Protein AF-A0A5S3WPG6-F1 (afdb_monomer_lite)

Structure (mmCIF, N/CA/C/O backbone):
data_AF-A0A5S3WPG6-F1
#
_entry.id   AF-A0A5S3WPG6-F1
#
loop_
_atom_site.group_PDB
_atom_site.id
_atom_site.type_symbol
_atom_site.label_atom_id
_atom_site.label_alt_id
_atom_site.label_comp_id
_atom_site.label_asym_id
_atom_site.label_entity_id
_atom_site.label_seq_id
_atom_site.pdbx_PDB_ins_code
_atom_site.Cartn_x
_atom_site.Cartn_y
_atom_site.Cartn_z
_atom_site.occupancy
_atom_site.B_iso_or_equiv
_atom_site.auth_seq_id
_atom_site.auth_comp_id
_atom_site.auth_asym_id
_atom_site.auth_atom_id
_atom_site.pdbx_PDB_model_num
ATOM 1 N N . PRO A 1 1 ? -32.947 9.385 16.495 1.00 83.50 1 PRO A N 1
ATOM 2 C CA . PRO A 1 1 ? -31.742 8.894 15.783 1.00 83.50 1 PRO A CA 1
ATOM 3 C C . PRO A 1 1 ? -30.692 10.004 15.809 1.00 83.50 1 PRO A C 1
ATOM 5 O O . PRO A 1 1 ? -31.079 11.169 15.828 1.00 83.50 1 PRO A O 1
ATOM 8 N N . TRP A 1 2 ? -29.413 9.654 15.869 1.00 92.25 2 TRP A N 1
ATOM 9 C CA . TRP A 1 2 ? -28.299 10.601 15.868 1.00 92.25 2 TRP A CA 1
ATOM 10 C C . TRP A 1 2 ? -27.264 10.134 14.849 1.00 92.25 2 TRP A C 1
ATOM 12 O O . TRP A 1 2 ? -27.140 8.935 14.602 1.00 92.25 2 TRP A O 1
ATOM 22 N N . THR A 1 3 ? -26.552 11.088 14.263 1.00 92.50 3 THR A N 1
ATOM 23 C CA . THR A 1 3 ? -25.504 10.845 13.273 1.00 92.50 3 THR A CA 1
ATOM 24 C C . THR A 1 3 ? -24.413 11.885 13.497 1.00 92.50 3 THR A C 1
ATOM 26 O O . THR A 1 3 ? -24.735 13.057 13.678 1.00 92.50 3 THR A O 1
ATOM 29 N N . LEU A 1 4 ? -23.153 11.453 13.479 1.00 89.88 4 LEU A N 1
ATOM 30 C CA . LEU A 1 4 ? -21.996 12.319 13.242 1.00 89.88 4 LEU A CA 1
ATOM 31 C C . LEU A 1 4 ? -21.676 12.227 11.747 1.00 89.88 4 LEU A C 1
ATOM 33 O O . LEU A 1 4 ? -21.602 11.117 11.211 1.00 89.88 4 LEU A O 1
ATOM 37 N N . SER A 1 5 ? -21.575 13.353 11.046 1.00 83.94 5 SER A N 1
ATOM 38 C CA . SER A 1 5 ? -21.381 13.377 9.589 1.00 83.94 5 SER A CA 1
ATOM 39 C C . SER A 1 5 ? -20.386 14.456 9.184 1.00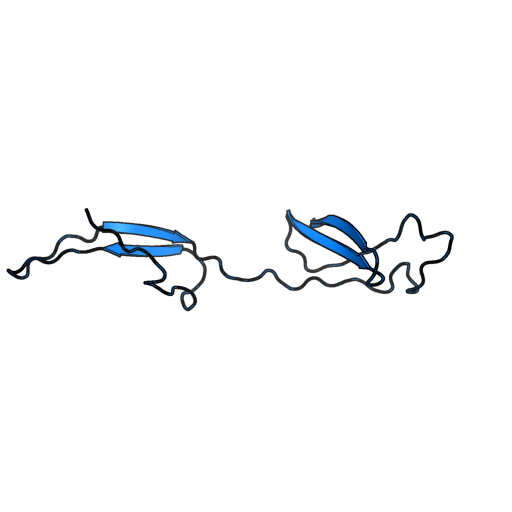 83.94 5 SER A C 1
ATOM 41 O O . SER A 1 5 ? -20.570 15.621 9.521 1.00 83.94 5 SER A O 1
ATOM 43 N N . GLY A 1 6 ? -19.377 14.070 8.400 1.00 77.38 6 GLY A N 1
ATOM 44 C CA . GLY A 1 6 ? -18.241 14.917 8.026 1.00 77.38 6 GLY A CA 1
ATOM 45 C C . GLY A 1 6 ? -16.943 14.460 8.699 1.00 77.38 6 GLY A C 1
ATOM 46 O O . GLY A 1 6 ? -16.894 13.398 9.316 1.00 77.38 6 GLY A O 1
ATOM 47 N N . SER A 1 7 ? -15.884 15.262 8.582 1.00 74.88 7 SER A N 1
ATOM 48 C CA . SER A 1 7 ? -14.574 15.021 9.214 1.00 74.88 7 SER A CA 1
ATOM 49 C C . SER A 1 7 ? -14.545 15.499 10.672 1.00 74.88 7 SER A C 1
ATOM 51 O O . SER A 1 7 ? -13.660 16.248 11.072 1.00 74.88 7 SER A O 1
ATOM 53 N N . GLU A 1 8 ? -15.552 15.127 11.462 1.00 84.94 8 GLU A N 1
ATOM 54 C CA . GLU A 1 8 ? -15.705 15.604 12.847 1.00 84.94 8 GLU A CA 1
ATOM 55 C C . GLU A 1 8 ? -14.694 14.964 13.812 1.00 84.94 8 GLU A C 1
ATOM 57 O O . GLU A 1 8 ? -14.458 15.488 14.898 1.00 84.94 8 GLU A O 1
ATOM 62 N N . LEU A 1 9 ? -14.069 13.855 13.405 1.00 92.00 9 LEU A N 1
ATOM 63 C CA . LEU A 1 9 ? -13.049 13.140 14.163 1.00 92.00 9 LEU A CA 1
ATOM 64 C C . LEU A 1 9 ? -11.836 12.875 13.266 1.00 92.00 9 LEU A C 1
ATOM 66 O O . LEU A 1 9 ? -11.955 12.206 12.241 1.00 92.00 9 LEU A O 1
ATOM 70 N N . ASP A 1 10 ? -10.668 13.369 13.674 1.00 93.44 10 ASP A N 1
ATOM 71 C CA . ASP A 1 10 ? -9.387 12.987 13.082 1.00 93.44 10 ASP A CA 1
ATOM 72 C C . ASP A 1 10 ? -8.768 11.851 13.905 1.00 93.44 10 ASP A C 1
ATOM 74 O O . ASP A 1 10 ? -8.469 12.011 15.090 1.00 93.44 10 ASP A O 1
ATOM 78 N N . VAL A 1 11 ? -8.593 10.691 13.274 1.00 95.00 11 VAL A N 1
ATOM 79 C CA . VAL A 1 11 ? -7.988 9.494 13.883 1.00 95.00 11 VAL A CA 1
ATOM 80 C C . VAL A 1 11 ? -6.563 9.243 13.391 1.00 95.00 11 VAL A C 1
ATOM 82 O O . VAL A 1 11 ? -5.972 8.226 13.741 1.00 95.00 11 VAL A O 1
ATOM 85 N N . SER A 1 12 ? -5.991 10.149 12.594 1.00 95.31 12 SER A N 1
ATOM 86 C CA . SER A 1 12 ? -4.681 9.970 11.955 1.00 95.31 12 SER A CA 1
ATOM 87 C C . SER A 1 12 ? -3.520 9.837 12.946 1.00 95.31 12 SER A C 1
ATOM 89 O O . SER A 1 12 ? -2.530 9.182 12.632 1.00 95.31 12 SER A O 1
ATOM 91 N N . GLY A 1 13 ? -3.655 10.410 14.147 1.00 95.94 13 GLY A N 1
ATOM 92 C CA . GLY A 1 13 ? -2.680 10.289 15.236 1.00 95.94 13 GLY A CA 1
ATOM 93 C C . GLY A 1 13 ? -2.842 9.050 16.124 1.00 95.94 13 GLY A C 1
ATOM 94 O O . GLY A 1 13 ? -2.076 8.892 17.074 1.00 95.94 13 GLY A O 1
ATOM 95 N N . LEU A 1 14 ? -3.840 8.196 15.874 1.00 97.50 14 LEU A N 1
ATOM 96 C CA . LEU A 1 14 ? -3.998 6.939 16.606 1.00 97.50 14 LEU A CA 1
ATOM 97 C C . LEU A 1 14 ? -3.085 5.858 16.019 1.00 97.50 14 LEU A C 1
ATOM 99 O O . LEU A 1 14 ? -2.717 5.891 14.848 1.00 97.50 14 LEU A O 1
ATOM 103 N N . ASN A 1 15 ? -2.732 4.874 16.844 1.00 97.75 15 ASN A N 1
ATOM 104 C CA . ASN A 1 15 ? -1.948 3.738 16.373 1.00 97.75 15 ASN A CA 1
ATOM 105 C C . ASN A 1 15 ? -2.776 2.874 15.417 1.00 97.75 15 ASN A C 1
ATOM 107 O O . ASN A 1 15 ? -3.954 2.616 15.670 1.00 97.75 15 ASN A O 1
ATOM 111 N N . ASN A 1 16 ? -2.122 2.371 14.371 1.00 97.62 16 ASN A N 1
ATOM 112 C CA . ASN A 1 16 ? -2.692 1.345 13.507 1.00 97.62 16 ASN A CA 1
ATOM 113 C C . ASN A 1 16 ? -3.078 0.088 14.300 1.00 97.62 16 ASN A C 1
ATOM 115 O O . ASN A 1 16 ? -2.475 -0.238 15.328 1.00 97.62 16 ASN A O 1
ATOM 119 N N . GLY A 1 17 ? -4.083 -0.623 13.798 1.00 97.94 17 GLY A N 1
ATOM 120 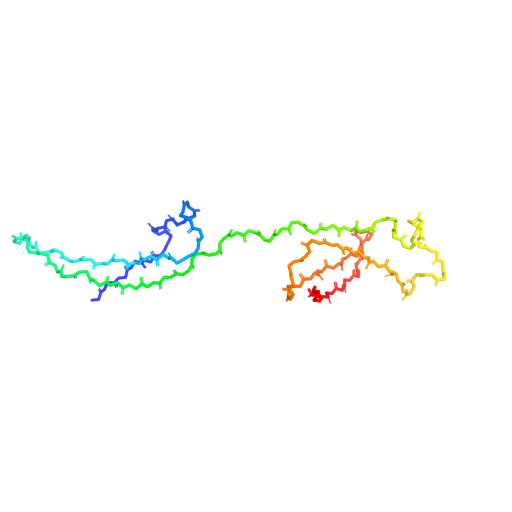C CA . GLY A 1 17 ? -4.676 -1.799 14.422 1.00 97.94 17 GLY A CA 1
ATOM 121 C C . GLY A 1 17 ? -6.116 -1.570 14.877 1.00 97.94 17 GLY A C 1
ATOM 122 O O . GLY A 1 17 ? -6.830 -0.700 14.374 1.00 97.94 17 GLY A O 1
ATOM 123 N N . THR A 1 18 ? -6.574 -2.404 15.810 1.00 98.38 18 THR A N 1
ATOM 124 C CA . THR A 1 18 ? -7.953 -2.365 16.310 1.00 98.38 18 THR A CA 1
ATOM 125 C C . THR A 1 18 ? -8.177 -1.158 17.218 1.00 98.38 18 THR A C 1
ATOM 127 O O . THR A 1 18 ? -7.570 -1.050 18.283 1.00 98.38 18 THR A O 1
ATOM 130 N N . LEU A 1 19 ? -9.120 -0.299 16.840 1.00 98.31 19 LEU A N 1
ATOM 131 C CA . LEU A 1 19 ? -9.630 0.797 17.657 1.00 98.31 19 LEU A CA 1
ATOM 132 C C . LEU A 1 19 ? -11.021 0.456 18.200 1.00 98.31 19 LEU A C 1
ATOM 134 O O . LEU A 1 19 ? -11.778 -0.307 17.597 1.00 98.31 19 LEU A O 1
ATOM 138 N N . THR A 1 20 ? -11.374 1.052 19.340 1.00 98.19 20 THR A N 1
ATOM 139 C CA . THR A 1 20 ? -12.701 0.910 19.955 1.00 98.19 20 THR A CA 1
ATOM 140 C C . THR A 1 20 ? -13.476 2.217 19.838 1.00 98.19 20 THR A C 1
ATOM 142 O O . THR A 1 20 ? -13.024 3.255 20.313 1.00 98.19 20 THR A O 1
ATOM 145 N N . VAL A 1 21 ? -14.666 2.150 19.248 1.00 97.44 21 VAL A N 1
ATOM 146 C CA . VAL A 1 21 ? -15.668 3.219 19.253 1.00 97.44 21 VAL A CA 1
ATOM 147 C C . VAL A 1 21 ? -16.569 3.018 20.467 1.00 97.44 21 VAL A C 1
ATOM 149 O O . VAL A 1 21 ? -17.008 1.897 20.724 1.00 97.44 21 VAL A O 1
ATOM 152 N N . SER A 1 22 ? -16.848 4.088 21.211 1.00 97.12 22 SER A N 1
ATOM 153 C CA . SER A 1 22 ? -17.703 4.067 22.401 1.00 97.12 22 SER A CA 1
ATOM 154 C C . SER A 1 22 ? -18.664 5.252 22.389 1.00 97.12 22 SER A C 1
ATOM 156 O O . SER A 1 22 ? -18.251 6.373 22.094 1.00 97.12 22 SER A O 1
ATOM 158 N N . ALA A 1 23 ? -19.932 5.011 22.717 1.00 97.38 23 ALA A N 1
ATOM 159 C CA . ALA A 1 23 ? -20.955 6.044 22.830 1.00 97.38 23 ALA A CA 1
ATOM 160 C C . ALA A 1 23 ? -21.746 5.893 24.136 1.00 97.38 23 ALA A C 1
ATOM 162 O O . ALA A 1 23 ? -22.194 4.798 24.481 1.00 97.38 23 ALA A O 1
ATOM 163 N N . THR A 1 24 ? -21.952 7.007 24.836 1.00 97.62 24 THR A N 1
ATOM 164 C CA . THR A 1 24 ? -22.797 7.113 26.033 1.00 97.62 24 THR A CA 1
ATOM 165 C C . THR A 1 24 ? -23.790 8.260 25.869 1.00 97.62 24 THR A C 1
ATOM 167 O O . THR A 1 24 ? -23.562 9.202 25.111 1.00 97.62 24 THR A O 1
ATOM 170 N N . GLN A 1 25 ? -24.906 8.184 26.587 1.00 97.81 25 GLN A N 1
ATOM 171 C CA . GLN A 1 25 ? -25.880 9.265 26.707 1.00 97.81 25 GLN A CA 1
ATOM 172 C C . GLN A 1 25 ? -25.965 9.714 28.166 1.00 97.81 25 GLN A C 1
ATOM 174 O O . GLN A 1 25 ? -25.872 8.881 29.065 1.00 97.81 25 GLN A O 1
ATOM 179 N N . ALA A 1 26 ? -26.182 11.010 28.397 1.00 97.88 26 ALA A N 1
ATOM 180 C CA . ALA A 1 26 ? -26.547 11.560 29.699 1.00 97.88 26 ALA A CA 1
ATOM 181 C C . ALA A 1 26 ? -27.894 12.298 29.608 1.00 97.88 26 ALA A C 1
ATOM 183 O O . ALA A 1 26 ? -28.176 12.927 28.584 1.00 97.88 26 ALA A O 1
ATOM 184 N N . ASP A 1 27 ? -28.720 12.223 30.653 1.00 97.75 27 ASP A N 1
ATOM 185 C CA . ASP A 1 27 ? -29.956 13.008 30.774 1.00 97.75 27 ASP A CA 1
ATOM 186 C C . ASP A 1 27 ? -29.758 14.294 31.605 1.00 97.75 27 ASP A C 1
ATOM 188 O O . ASP A 1 27 ? -28.703 14.530 32.193 1.00 97.75 27 ASP A O 1
ATOM 192 N N . THR A 1 28 ? -30.778 15.157 31.662 1.00 97.50 28 THR A N 1
ATOM 193 C CA . THR A 1 28 ? -30.722 16.432 32.407 1.00 97.50 28 THR A CA 1
ATOM 194 C C . THR A 1 28 ? -30.624 16.248 33.926 1.00 97.50 28 THR A C 1
ATOM 196 O O . THR A 1 28 ? -30.179 17.159 34.620 1.00 97.50 28 THR A O 1
ATOM 199 N N . ALA A 1 29 ? -31.030 15.089 34.451 1.00 97.62 29 ALA A N 1
ATOM 200 C CA . ALA A 1 29 ? -30.916 14.757 35.869 1.00 97.62 29 ALA A CA 1
ATOM 201 C C . ALA A 1 29 ? -29.528 14.195 36.235 1.00 97.62 29 ALA A C 1
ATOM 203 O O . ALA A 1 29 ? -29.238 14.025 37.419 1.00 97.62 29 ALA A O 1
ATOM 204 N N . GLY A 1 30 ? -28.665 13.942 35.244 1.00 97.62 30 GLY A N 1
ATOM 205 C CA . GLY A 1 30 ? -27.296 13.461 35.421 1.00 97.62 30 GLY A CA 1
ATOM 206 C C . GLY A 1 30 ? -27.135 11.940 35.351 1.00 97.62 30 GLY A C 1
ATOM 207 O O . GLY A 1 30 ? -26.053 11.444 35.661 1.00 97.62 30 GLY A O 1
ATOM 208 N N . ASN A 1 31 ? -28.159 11.185 34.941 1.00 98.12 31 ASN A N 1
ATOM 209 C CA . ASN A 1 31 ? -28.022 9.738 34.749 1.00 98.12 31 ASN A CA 1
ATOM 210 C C . ASN A 1 31 ? -27.298 9.440 33.432 1.00 98.12 31 ASN A C 1
ATOM 212 O O . ASN A 1 31 ? -27.585 10.077 32.418 1.00 98.12 31 ASN A O 1
ATOM 216 N N . THR A 1 32 ? -26.407 8.444 33.423 1.00 98.19 32 THR A N 1
ATOM 217 C CA . THR A 1 32 ? -25.681 8.004 32.223 1.00 98.19 32 THR A CA 1
ATOM 218 C C . THR A 1 32 ? -26.116 6.617 31.758 1.00 98.19 32 THR A C 1
ATOM 220 O O . THR A 1 32 ? -26.402 5.728 32.562 1.00 98.19 32 THR A O 1
ATOM 223 N N . SER A 1 33 ? -26.158 6.411 30.441 1.00 98.31 33 SER A N 1
ATOM 224 C CA . SER A 1 33 ? -26.353 5.084 29.860 1.00 98.31 33 SER A CA 1
ATOM 225 C C . SER A 1 33 ? -25.102 4.223 30.033 1.00 98.31 33 SER A C 1
ATOM 227 O O . SER A 1 33 ? -23.979 4.724 30.129 1.00 98.31 33 SER A O 1
ATOM 229 N N . THR A 1 34 ? -25.271 2.903 29.956 1.00 98.25 34 THR A N 1
ATOM 230 C CA . THR A 1 34 ? -24.149 2.014 29.634 1.00 98.25 34 THR A CA 1
ATOM 231 C C . THR A 1 34 ? -23.572 2.391 28.266 1.00 98.25 34 THR A C 1
ATOM 233 O O . THR A 1 34 ? -24.303 2.850 27.383 1.00 98.25 34 THR A O 1
ATOM 236 N N . ALA A 1 35 ? -22.261 2.214 28.098 1.00 98.06 35 ALA A N 1
ATOM 237 C CA . ALA A 1 35 ? -21.604 2.450 26.822 1.00 98.06 35 ALA A CA 1
ATOM 238 C C . ALA A 1 35 ? -22.010 1.388 25.791 1.00 98.06 35 ALA A C 1
ATOM 240 O O . ALA A 1 35 ? -21.951 0.190 26.072 1.00 98.06 35 ALA A O 1
ATOM 241 N N . ALA A 1 36 ? -22.372 1.831 24.590 1.00 98.38 36 ALA A N 1
ATOM 242 C CA . ALA A 1 36 ? -22.401 0.977 23.410 1.00 98.38 36 ALA A CA 1
ATOM 243 C C . ALA A 1 36 ? -21.019 1.012 22.749 1.00 98.38 36 ALA A C 1
ATOM 245 O O . ALA A 1 36 ? -20.458 2.096 22.578 1.00 98.38 36 ALA A O 1
ATOM 246 N N . THR A 1 37 ? -20.475 -0.149 22.380 1.00 98.12 37 THR A N 1
ATOM 247 C CA . THR A 1 37 ? -19.142 -0.252 21.776 1.00 98.12 37 THR A CA 1
ATOM 248 C C . THR A 1 37 ? -19.159 -1.022 20.464 1.00 98.12 37 THR A C 1
ATOM 250 O O . THR A 1 37 ? -19.958 -1.934 20.281 1.00 98.12 37 THR A O 1
ATOM 253 N N . GLN A 1 38 ? -18.262 -0.644 19.554 1.00 98.38 38 GLN A N 1
ATOM 254 C CA . GLN A 1 38 ? -17.950 -1.349 18.308 1.00 98.38 38 GLN A CA 1
ATOM 255 C C . GLN A 1 38 ? -16.449 -1.222 18.032 1.00 98.38 38 GLN A C 1
ATOM 257 O O . GLN A 1 38 ? -15.807 -0.290 18.517 1.00 98.38 38 GLN A O 1
ATOM 262 N N . THR A 1 39 ? -15.882 -2.129 17.243 1.00 98.25 39 THR A N 1
ATOM 263 C CA . THR A 1 39 ? -14.481 -2.042 16.814 1.00 98.25 39 THR A CA 1
ATOM 264 C C . THR A 1 39 ? -14.363 -1.602 15.361 1.00 98.25 39 THR A C 1
ATOM 266 O O . THR A 1 39 ? -15.233 -1.880 14.536 1.00 98.25 39 THR A O 1
ATOM 269 N N . ILE A 1 40 ? -13.264 -0.917 15.056 1.00 97.69 40 ILE A N 1
ATOM 270 C CA . ILE A 1 40 ? -12.813 -0.595 13.697 1.00 97.69 40 ILE A CA 1
ATOM 271 C C . ILE A 1 40 ? -11.319 -0.917 13.586 1.00 97.69 40 ILE A C 1
ATOM 273 O O . ILE A 1 40 ? -10.643 -1.045 14.607 1.00 97.69 40 ILE A O 1
ATOM 277 N N . THR A 1 41 ? -10.793 -1.016 12.369 1.00 98.31 41 THR A N 1
ATOM 278 C CA . THR A 1 41 ? -9.350 -1.144 12.126 1.00 98.31 41 THR A CA 1
ATOM 279 C C . THR A 1 41 ? -8.849 0.128 11.465 1.00 98.31 41 THR A C 1
ATOM 281 O O . THR A 1 41 ? -9.386 0.534 10.435 1.00 98.31 41 THR A O 1
ATOM 284 N N . LEU A 1 42 ? -7.838 0.755 12.061 1.00 98.19 42 LEU A N 1
ATOM 285 C CA . LEU A 1 42 ? -7.059 1.794 11.402 1.00 98.19 42 LEU A CA 1
ATOM 286 C C . LEU A 1 42 ? -5.865 1.127 10.723 1.00 98.19 42 LEU A C 1
ATOM 288 O O . LEU A 1 42 ? -5.061 0.480 11.392 1.00 98.19 42 LEU A O 1
ATOM 292 N N . ASP A 1 43 ? -5.787 1.280 9.407 1.00 96.62 43 ASP A N 1
ATOM 293 C CA . ASP A 1 43 ? -4.607 0.952 8.617 1.00 96.62 43 ASP A CA 1
ATOM 294 C C . ASP A 1 43 ? -4.329 2.114 7.660 1.00 96.62 43 ASP A C 1
ATOM 296 O O . ASP A 1 43 ? -4.953 2.257 6.608 1.00 96.62 43 ASP A O 1
ATOM 300 N N . ASN A 1 44 ? -3.474 3.026 8.107 1.00 95.69 44 ASN A N 1
ATOM 301 C CA . ASN A 1 44 ? -3.012 4.194 7.369 1.00 95.69 44 ASN A CA 1
ATOM 302 C C . ASN A 1 44 ? -1.493 4.164 7.139 1.00 95.69 44 ASN A C 1
ATOM 304 O O . ASN A 1 44 ? -0.910 5.184 6.762 1.00 95.69 44 ASN A O 1
ATOM 308 N N . ALA A 1 45 ? -0.849 3.018 7.383 1.00 93.44 45 ALA A N 1
ATOM 309 C CA . ALA A 1 45 ? 0.560 2.835 7.089 1.00 93.44 45 ALA A CA 1
ATOM 310 C C . ALA A 1 45 ? 0.747 2.680 5.574 1.00 93.44 45 ALA A C 1
ATOM 312 O O . ALA A 1 45 ? 0.076 1.885 4.923 1.00 93.44 45 ALA A O 1
ATOM 313 N N . ALA A 1 46 ? 1.666 3.454 4.998 1.00 92.19 46 ALA A N 1
ATOM 314 C CA . ALA A 1 46 ? 2.068 3.230 3.617 1.00 92.19 46 ALA A CA 1
ATOM 315 C C . ALA A 1 46 ? 2.899 1.935 3.519 1.00 92.19 46 ALA A C 1
ATOM 317 O O . ALA A 1 46 ? 3.673 1.660 4.444 1.00 92.19 46 ALA A O 1
ATOM 318 N N . PRO A 1 47 ? 2.809 1.186 2.404 1.00 90.75 47 PRO A N 1
ATOM 319 C CA . PRO A 1 47 ? 3.720 0.079 2.144 1.00 90.75 47 PR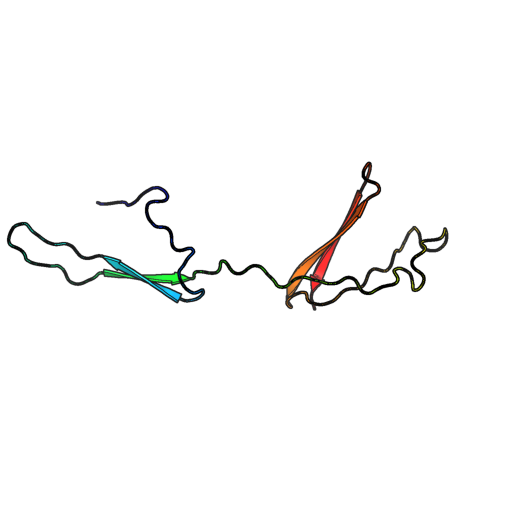O A CA 1
ATOM 320 C C . PRO A 1 47 ? 5.179 0.539 2.149 1.00 90.75 47 PRO A C 1
ATOM 322 O O . PRO A 1 47 ? 5.490 1.702 1.856 1.00 90.75 47 PRO A O 1
ATOM 325 N N . SER A 1 48 ? 6.087 -0.390 2.435 1.00 89.75 48 SER A N 1
ATOM 326 C CA . SER A 1 48 ? 7.525 -0.116 2.329 1.00 89.75 48 SER A CA 1
ATOM 327 C C . SER A 1 48 ? 7.932 0.239 0.894 1.00 89.75 48 SER A C 1
ATOM 329 O O . SER A 1 48 ? 7.341 -0.225 -0.082 1.00 89.75 48 SER A O 1
ATOM 331 N N . ALA A 1 49 ? 8.965 1.075 0.754 1.00 93.12 49 ALA A N 1
ATOM 332 C CA . ALA A 1 49 ? 9.486 1.436 -0.559 1.00 93.12 49 ALA A CA 1
ATOM 333 C C . ALA A 1 49 ? 10.084 0.210 -1.267 1.00 93.12 49 ALA A C 1
ATOM 335 O O . ALA A 1 49 ? 10.916 -0.502 -0.703 1.00 93.12 49 ALA A O 1
ATOM 336 N N . VAL A 1 50 ? 9.700 0.014 -2.529 1.00 96.25 50 VAL A N 1
ATOM 337 C CA . VAL A 1 50 ? 10.322 -0.979 -3.409 1.00 96.25 50 VAL A CA 1
ATOM 338 C C . VAL A 1 50 ? 11.625 -0.442 -3.998 1.00 96.25 50 VAL A C 1
ATOM 340 O O . VAL A 1 50 ? 11.837 0.767 -4.111 1.00 96.25 50 VAL A O 1
ATOM 343 N N . THR A 1 51 ? 12.497 -1.350 -4.415 1.00 95.75 51 THR A N 1
ATOM 344 C CA . THR A 1 51 ? 13.752 -1.044 -5.110 1.00 95.75 51 THR A CA 1
ATOM 345 C C . THR A 1 51 ? 13.768 -1.699 -6.481 1.00 95.75 51 THR A C 1
ATOM 347 O O . THR A 1 51 ? 13.169 -2.755 -6.672 1.00 95.75 51 THR A O 1
ATOM 350 N N . ILE A 1 52 ? 14.484 -1.090 -7.426 1.00 95.81 52 ILE A N 1
ATOM 351 C CA . ILE A 1 52 ? 14.822 -1.706 -8.710 1.00 95.81 52 ILE A CA 1
ATOM 352 C C . ILE A 1 52 ? 16.248 -2.239 -8.597 1.00 95.81 52 ILE A C 1
ATOM 354 O O . ILE A 1 52 ? 17.167 -1.509 -8.217 1.00 95.81 52 ILE A O 1
ATOM 358 N N . THR A 1 53 ? 16.438 -3.514 -8.911 1.00 93.19 53 THR A N 1
ATOM 359 C CA . THR A 1 53 ? 17.767 -4.108 -9.025 1.00 93.19 53 THR A CA 1
ATOM 360 C C . THR A 1 53 ? 18.411 -3.618 -10.316 1.00 93.19 53 THR A C 1
ATOM 362 O O . THR A 1 53 ? 17.793 -3.643 -11.375 1.00 93.19 53 THR A O 1
ATOM 365 N N . THR A 1 54 ? 19.650 -3.140 -10.219 1.00 88.25 54 THR A N 1
ATOM 366 C CA . THR A 1 54 ? 20.388 -2.557 -11.343 1.00 88.25 54 THR A CA 1
ATOM 367 C C . THR A 1 54 ? 21.696 -3.313 -11.591 1.00 88.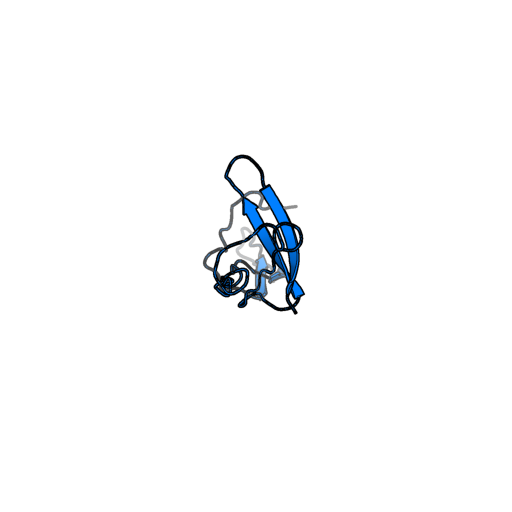25 54 THR A C 1
ATOM 369 O O . THR A 1 54 ? 22.248 -3.884 -10.644 1.00 88.25 54 THR A O 1
ATOM 372 N N . PRO A 1 55 ? 22.205 -3.304 -12.837 1.00 93.00 55 PRO A N 1
ATOM 373 C CA . PRO A 1 55 ? 21.647 -2.607 -14.007 1.00 93.00 55 PRO A CA 1
ATOM 374 C C . PRO A 1 55 ? 20.465 -3.353 -14.662 1.00 93.00 55 PRO A C 1
ATOM 376 O O . PRO A 1 55 ? 20.397 -4.577 -14.592 1.00 93.00 55 PRO A O 1
ATOM 379 N N . ILE A 1 56 ? 19.548 -2.611 -15.302 1.00 95.88 56 ILE A N 1
ATOM 380 C CA . ILE A 1 56 ? 18.535 -3.177 -16.223 1.00 95.88 56 ILE A CA 1
ATOM 381 C C . ILE A 1 56 ? 19.264 -3.801 -17.414 1.00 95.88 56 ILE A C 1
ATOM 383 O O . ILE A 1 56 ? 20.283 -3.255 -17.815 1.00 95.88 56 ILE A O 1
ATOM 387 N N . GLU A 1 57 ? 18.805 -4.936 -17.939 1.00 95.75 57 GLU A N 1
ATOM 388 C CA . GLU A 1 57 ? 19.551 -5.706 -18.957 1.00 95.75 57 GLU A CA 1
ATOM 389 C C . GLU A 1 57 ? 21.009 -6.013 -18.574 1.00 95.75 57 GLU A C 1
ATOM 391 O O . GLU A 1 57 ? 21.869 -6.210 -19.422 1.00 95.75 57 GLU A O 1
ATOM 396 N N . THR A 1 58 ? 21.330 -6.068 -17.275 1.00 93.25 58 THR A N 1
ATOM 397 C CA . THR A 1 58 ? 22.680 -6.304 -16.720 1.00 93.25 58 THR A CA 1
ATOM 398 C C . THR A 1 58 ? 23.742 -5.236 -16.994 1.00 93.25 58 THR A C 1
ATOM 400 O O . THR A 1 58 ? 24.724 -5.191 -16.251 1.00 93.25 58 THR A O 1
ATOM 403 N N . ASP A 1 59 ? 23.547 -4.338 -17.959 1.00 95.25 59 ASP A N 1
ATOM 404 C CA . ASP A 1 59 ? 24.485 -3.256 -18.293 1.00 95.25 59 ASP A CA 1
ATOM 405 C C . ASP A 1 59 ? 23.859 -1.845 -18.312 1.00 95.25 59 ASP A C 1
ATOM 407 O O . ASP A 1 59 ? 24.576 -0.843 -18.362 1.00 95.25 59 ASP A O 1
ATOM 411 N N . GLY A 1 60 ? 22.538 -1.745 -18.179 1.00 96.38 60 GLY A N 1
ATOM 412 C CA . GLY A 1 60 ? 21.778 -0.499 -18.181 1.00 96.38 60 GLY A CA 1
ATOM 413 C C . GLY A 1 60 ? 21.447 0.020 -19.578 1.00 96.38 60 GLY A C 1
ATOM 414 O O . GLY A 1 60 ? 21.017 1.170 -19.695 1.00 96.38 60 GLY A O 1
ATOM 415 N N . ILE A 1 61 ? 21.653 -0.779 -20.623 1.00 97.00 61 ILE A N 1
ATOM 416 C CA . ILE A 1 61 ? 21.445 -0.403 -22.017 1.00 97.00 61 ILE A CA 1
ATOM 417 C C . ILE A 1 61 ? 20.482 -1.405 -22.642 1.00 97.00 61 ILE A C 1
ATOM 419 O O . ILE A 1 61 ? 20.792 -2.575 -22.760 1.00 97.00 61 ILE A O 1
ATOM 423 N N . VAL A 1 62 ? 19.336 -0.917 -23.117 1.00 97.56 62 VAL A N 1
ATOM 424 C CA . VAL A 1 62 ? 18.439 -1.721 -23.954 1.00 97.56 62 VAL A CA 1
ATOM 425 C C . VAL A 1 62 ? 18.872 -1.560 -25.407 1.00 97.56 62 VAL A C 1
ATOM 427 O O . VAL A 1 62 ? 18.803 -0.459 -25.966 1.00 97.56 62 VAL A O 1
ATOM 430 N N . ASN A 1 63 ? 19.343 -2.638 -26.023 1.00 97.25 63 ASN A N 1
ATOM 431 C CA . ASN A 1 63 ? 19.709 -2.688 -27.435 1.00 97.25 63 ASN A CA 1
ATOM 432 C C . ASN A 1 63 ? 18.589 -3.315 -28.297 1.00 97.25 63 ASN A C 1
ATOM 434 O O . ASN A 1 63 ? 17.540 -3.722 -27.808 1.00 97.25 63 ASN A O 1
ATOM 438 N N . ALA A 1 64 ? 18.803 -3.387 -29.615 1.00 98.38 64 ALA A N 1
ATOM 439 C CA . ALA A 1 64 ? 17.792 -3.867 -30.566 1.00 98.38 64 ALA A CA 1
ATOM 440 C C . ALA A 1 64 ? 17.412 -5.356 -30.416 1.00 98.38 64 ALA A C 1
ATOM 442 O O . ALA A 1 64 ? 16.454 -5.799 -31.042 1.00 98.38 64 ALA A O 1
ATOM 443 N N . ALA A 1 65 ? 18.181 -6.149 -29.667 1.00 97.94 65 ALA A N 1
ATOM 444 C CA . ALA A 1 65 ? 17.832 -7.533 -29.360 1.00 97.94 65 ALA A CA 1
ATOM 445 C C . ALA A 1 65 ? 16.977 -7.662 -28.086 1.00 97.94 65 ALA A C 1
ATOM 447 O O . ALA A 1 65 ? 16.373 -8.711 -27.889 1.00 97.94 65 ALA A O 1
ATOM 448 N N . GLU A 1 66 ? 16.934 -6.621 -27.249 1.00 97.38 66 GLU A N 1
ATOM 449 C CA . GLU A 1 66 ? 16.277 -6.608 -25.932 1.00 97.38 66 GLU A CA 1
ATOM 450 C C . GLU A 1 66 ? 14.998 -5.751 -25.917 1.00 97.38 66 GLU A C 1
ATOM 452 O O . GLU A 1 66 ? 14.175 -5.873 -25.014 1.00 97.38 66 GLU A O 1
ATOM 457 N N . ASP A 1 67 ? 14.798 -4.880 -26.914 1.00 97.00 67 ASP A N 1
ATOM 458 C CA . ASP A 1 67 ? 13.732 -3.864 -26.920 1.00 97.00 67 ASP A CA 1
ATOM 459 C C . ASP A 1 67 ? 12.292 -4.414 -26.893 1.00 97.00 67 ASP A C 1
ATOM 461 O O . ASP A 1 67 ? 11.349 -3.678 -26.583 1.00 97.00 67 ASP A O 1
ATOM 465 N N . ASN A 1 68 ? 12.113 -5.706 -27.164 1.00 96.69 68 ASN A N 1
ATOM 466 C CA . ASN A 1 68 ? 10.831 -6.398 -27.128 1.00 96.69 68 ASN A CA 1
ATOM 467 C C . ASN A 1 68 ? 10.590 -7.221 -25.848 1.00 96.69 68 ASN A C 1
ATOM 469 O O . ASN A 1 68 ? 9.466 -7.697 -25.665 1.00 96.69 68 ASN A O 1
ATOM 473 N N . ASP A 1 69 ? 11.593 -7.380 -24.979 1.00 94.88 69 ASP A N 1
ATOM 474 C CA . ASP A 1 69 ? 11.519 -8.168 -23.742 1.00 94.88 69 ASP A CA 1
ATOM 475 C C . ASP A 1 69 ? 12.480 -7.629 -22.671 1.00 94.88 69 ASP A C 1
ATOM 477 O O . ASP A 1 69 ? 13.440 -8.284 -22.274 1.00 94.88 69 ASP A O 1
ATOM 481 N N . VAL A 1 70 ? 12.217 -6.400 -22.211 1.00 96.69 70 VAL A N 1
ATOM 482 C CA . VAL A 1 70 ? 13.056 -5.754 -21.196 1.00 96.69 70 VAL A CA 1
ATOM 483 C C . VAL A 1 70 ? 12.843 -6.400 -19.821 1.00 96.69 70 VAL A C 1
ATOM 485 O O . VAL A 1 70 ? 11.770 -6.277 -19.215 1.00 96.69 70 VAL A O 1
ATOM 488 N N . LEU A 1 71 ? 13.881 -7.035 -19.287 1.00 95.06 71 LEU A N 1
ATOM 489 C CA . LEU A 1 71 ? 13.940 -7.620 -17.959 1.00 95.06 71 LEU A CA 1
ATOM 490 C C . LEU A 1 71 ? 14.153 -6.544 -16.889 1.00 95.06 71 LEU A C 1
ATOM 492 O O . LEU A 1 71 ? 15.195 -5.894 -16.789 1.00 95.06 71 LEU A O 1
ATOM 496 N N . ILE A 1 72 ? 13.170 -6.435 -15.997 1.00 95.50 72 ILE A N 1
ATOM 497 C CA . ILE A 1 72 ? 13.216 -5.561 -14.826 1.00 95.50 72 ILE A CA 1
ATOM 498 C C . ILE A 1 72 ? 13.003 -6.410 -13.579 1.00 95.50 72 ILE A C 1
ATOM 500 O O . ILE A 1 72 ? 11.997 -7.108 -13.458 1.00 95.50 72 ILE A O 1
ATOM 504 N N . ALA A 1 73 ? 13.934 -6.313 -12.634 1.00 94.06 73 ALA A N 1
ATOM 505 C CA . ALA A 1 73 ? 13.849 -6.967 -11.336 1.00 94.06 73 ALA A CA 1
ATOM 506 C C . ALA A 1 73 ? 13.883 -5.933 -10.207 1.00 94.06 73 ALA A C 1
ATOM 508 O O . ALA A 1 73 ? 14.411 -4.830 -10.357 1.00 94.06 73 ALA A O 1
ATOM 509 N N . GLY A 1 74 ? 13.318 -6.295 -9.062 1.00 94.50 74 GLY A N 1
ATOM 510 C CA . GLY A 1 74 ? 13.252 -5.440 -7.887 1.00 94.50 74 GLY A CA 1
ATOM 511 C C . GLY A 1 74 ? 13.027 -6.238 -6.610 1.00 94.50 74 GLY A C 1
ATOM 512 O O . GLY A 1 74 ? 12.889 -7.457 -6.647 1.00 94.50 74 GLY A O 1
ATOM 513 N N . SER A 1 75 ? 13.005 -5.549 -5.472 1.00 94.81 75 SER A N 1
ATOM 514 C CA . SER A 1 75 ? 12.750 -6.157 -4.159 1.00 94.81 75 SER A CA 1
ATOM 515 C C . SER A 1 75 ? 12.058 -5.176 -3.210 1.00 94.81 75 SER A C 1
ATOM 517 O O . SER A 1 75 ? 11.952 -3.986 -3.513 1.00 94.81 75 SER A O 1
ATOM 519 N N . GLY A 1 76 ? 11.606 -5.661 -2.051 1.00 94.06 76 GLY A N 1
ATOM 520 C CA . GLY A 1 76 ? 11.003 -4.831 -0.999 1.00 94.06 76 GLY A CA 1
ATOM 521 C C . GLY A 1 76 ? 9.486 -4.676 -1.100 1.00 94.06 76 GLY A C 1
ATOM 522 O O . GLY A 1 76 ? 8.893 -3.999 -0.266 1.00 94.06 76 GLY A O 1
ATOM 523 N N . ALA A 1 77 ? 8.857 -5.309 -2.091 1.00 95.56 77 ALA A N 1
ATOM 524 C CA . ALA A 1 77 ? 7.410 -5.423 -2.135 1.00 95.56 77 ALA A CA 1
ATOM 525 C C . ALA A 1 77 ? 6.928 -6.434 -1.089 1.00 95.56 77 ALA A C 1
ATOM 527 O O . ALA A 1 77 ? 7.578 -7.445 -0.831 1.00 95.56 77 ALA A O 1
ATOM 528 N N . GLU A 1 78 ? 5.788 -6.143 -0.480 1.00 92.75 78 GLU A N 1
ATOM 529 C CA . GLU A 1 78 ? 5.127 -7.052 0.450 1.00 92.75 78 GLU A CA 1
ATOM 530 C C . GLU A 1 78 ? 4.446 -8.189 -0.323 1.00 92.75 78 GLU A C 1
ATOM 532 O O . GLU A 1 78 ? 3.776 -7.943 -1.327 1.00 92.75 78 GLU A O 1
ATOM 537 N N . ALA A 1 79 ? 4.606 -9.425 0.154 1.00 92.38 79 ALA A N 1
ATOM 538 C CA . ALA A 1 79 ? 4.087 -10.618 -0.507 1.00 92.38 79 ALA A CA 1
ATOM 539 C C . ALA A 1 79 ? 2.583 -10.516 -0.806 1.00 92.38 79 ALA A C 1
ATOM 541 O O . ALA A 1 79 ? 1.786 -10.128 0.053 1.00 92.38 79 ALA A O 1
ATOM 542 N N . GLY A 1 80 ? 2.187 -10.868 -2.030 1.00 91.50 80 GLY A N 1
ATOM 543 C CA . GLY A 1 80 ? 0.797 -10.799 -2.485 1.00 91.50 80 GLY A CA 1
ATOM 544 C C . GLY A 1 80 ? 0.299 -9.400 -2.869 1.00 91.50 80 GLY A C 1
ATOM 545 O O . GLY A 1 80 ? -0.795 -9.293 -3.428 1.00 91.50 80 GLY A O 1
ATOM 546 N N . ASN A 1 81 ? 1.083 -8.340 -2.644 1.00 93.62 81 ASN A N 1
ATOM 547 C CA . ASN A 1 81 ? 0.750 -6.993 -3.106 1.00 93.62 81 ASN A CA 1
ATOM 548 C C . ASN A 1 81 ? 1.224 -6.750 -4.544 1.00 93.62 81 ASN A C 1
ATOM 550 O O . ASN A 1 81 ? 2.113 -7.415 -5.076 1.00 93.62 81 ASN A O 1
ATOM 554 N N . SER A 1 82 ? 0.591 -5.787 -5.208 1.00 95.44 82 SER A N 1
ATOM 555 C CA . SER A 1 82 ? 0.904 -5.445 -6.593 1.00 95.44 82 SER A CA 1
ATOM 556 C C . SER A 1 82 ? 2.103 -4.504 -6.698 1.00 95.44 82 SER A C 1
ATOM 558 O O . SER A 1 82 ? 2.141 -3.477 -6.019 1.00 95.44 82 SER A O 1
ATOM 560 N N . VAL A 1 83 ? 3.003 -4.775 -7.640 1.00 96.94 83 VAL A N 1
ATOM 561 C CA . VAL A 1 83 ? 4.055 -3.852 -8.082 1.00 96.94 83 VAL A CA 1
ATOM 562 C C . VAL A 1 83 ? 3.757 -3.436 -9.515 1.00 96.94 83 VAL A C 1
ATOM 564 O O . VAL A 1 83 ? 3.640 -4.283 -10.399 1.00 96.94 83 VAL A O 1
ATOM 567 N N . THR A 1 84 ? 3.644 -2.131 -9.755 1.00 97.12 84 THR A N 1
ATOM 568 C CA . THR A 1 84 ? 3.476 -1.578 -11.104 1.00 97.12 84 THR A CA 1
ATOM 569 C C . THR A 1 84 ? 4.781 -0.946 -11.559 1.00 97.12 84 THR A C 1
ATOM 571 O O . THR A 1 84 ? 5.289 -0.030 -10.916 1.00 97.12 84 THR A O 1
ATOM 574 N N . VAL A 1 85 ? 5.301 -1.425 -12.684 1.00 96.81 85 VAL A N 1
ATOM 575 C CA . VAL A 1 85 ? 6.512 -0.920 -13.329 1.00 96.81 85 VAL A CA 1
ATOM 576 C C . VAL A 1 85 ? 6.117 -0.174 -14.596 1.00 96.81 85 VAL A C 1
ATOM 578 O O . VAL A 1 85 ? 5.319 -0.678 -15.387 1.00 96.81 85 VAL A O 1
ATOM 581 N N . THR A 1 86 ? 6.684 1.016 -14.789 1.00 97.44 86 THR A N 1
ATOM 582 C CA . THR A 1 86 ? 6.436 1.869 -15.955 1.00 97.44 86 THR A CA 1
ATOM 583 C C . THR A 1 86 ? 7.760 2.304 -16.568 1.00 97.44 86 THR A C 1
ATOM 585 O O . THR A 1 86 ? 8.592 2.883 -15.872 1.00 97.44 86 THR A O 1
ATOM 588 N N . ILE A 1 87 ? 7.925 2.079 -17.871 1.00 97.00 87 ILE A N 1
ATOM 589 C CA . ILE A 1 87 ? 8.966 2.714 -18.689 1.00 97.00 87 ILE A CA 1
ATOM 590 C C . ILE A 1 87 ? 8.297 3.859 -19.457 1.00 97.00 87 ILE A C 1
ATOM 592 O O . ILE A 1 87 ? 7.207 3.686 -20.005 1.00 97.00 87 ILE A O 1
ATOM 596 N N . THR A 1 88 ? 8.921 5.036 -19.478 1.00 97.88 88 THR A N 1
ATOM 597 C CA . THR A 1 88 ? 8.381 6.234 -20.134 1.00 97.88 88 THR A CA 1
ATOM 598 C C . THR A 1 88 ? 9.497 7.088 -20.724 1.00 97.88 88 THR A C 1
ATOM 600 O O . THR A 1 88 ? 10.570 7.201 -20.132 1.00 97.88 88 THR A O 1
ATOM 603 N N . ASP A 1 89 ? 9.226 7.720 -21.862 1.00 97.38 89 ASP A N 1
ATOM 604 C CA . ASP A 1 89 ? 10.059 8.778 -22.452 1.00 97.38 89 ASP A CA 1
ATOM 605 C C . ASP A 1 89 ? 9.472 10.189 -22.210 1.00 97.38 89 ASP A C 1
ATOM 607 O O . ASP A 1 89 ? 9.956 11.175 -22.761 1.00 97.38 89 ASP A O 1
ATOM 611 N N . ASN A 1 90 ? 8.452 10.294 -21.345 1.00 96.31 90 ASN A N 1
ATOM 612 C CA . ASN A 1 90 ? 7.591 11.462 -21.082 1.00 96.31 90 ASN A CA 1
ATOM 613 C C . ASN A 1 90 ? 6.566 11.800 -22.179 1.00 96.31 90 ASN A C 1
ATOM 615 O O . ASN A 1 90 ? 5.715 12.664 -21.957 1.00 96.31 90 ASN A O 1
ATOM 619 N N . ASN A 1 91 ? 6.593 11.121 -23.324 1.00 98.00 91 ASN A N 1
ATOM 620 C CA . ASN A 1 91 ? 5.607 11.254 -24.397 1.00 98.00 91 ASN A CA 1
ATOM 621 C C . ASN A 1 91 ? 4.702 10.018 -24.502 1.00 98.00 91 ASN A C 1
ATOM 623 O O . ASN A 1 91 ? 3.501 10.155 -24.728 1.00 98.00 91 ASN A O 1
ATOM 627 N N . SER A 1 92 ? 5.276 8.835 -24.315 1.00 97.56 92 SER A N 1
ATOM 628 C CA . SER A 1 92 ? 4.638 7.524 -24.338 1.00 97.56 92 SER A CA 1
ATOM 629 C C . SER A 1 92 ? 5.089 6.705 -23.132 1.00 97.56 92 SER A C 1
ATOM 631 O O . SER A 1 92 ? 6.180 6.898 -22.595 1.00 97.56 92 SER A O 1
ATOM 633 N N . SER A 1 93 ? 4.254 5.758 -22.711 1.00 97.88 93 SER A N 1
ATOM 634 C CA . SER A 1 93 ? 4.593 4.840 -21.630 1.00 97.88 93 SER A CA 1
ATOM 635 C C . SER A 1 93 ? 4.120 3.423 -21.911 1.00 97.88 93 SER A C 1
ATOM 637 O O . SER A 1 93 ? 3.100 3.193 -22.565 1.00 97.88 93 SER A O 1
ATOM 639 N N . VAL A 1 94 ? 4.866 2.468 -21.366 1.00 97.75 94 VAL A N 1
ATOM 640 C CA . VAL A 1 94 ? 4.449 1.074 -21.230 1.00 97.75 94 VAL A CA 1
ATOM 641 C C . VAL A 1 94 ? 4.460 0.719 -19.751 1.00 97.75 94 VAL A C 1
ATOM 643 O O . VAL A 1 94 ? 5.382 1.091 -19.023 1.00 97.75 94 VAL A O 1
ATOM 646 N N . SER A 1 95 ? 3.428 0.009 -19.301 1.00 97.50 95 SER A N 1
ATOM 647 C CA . SER A 1 95 ? 3.291 -0.391 -17.903 1.00 97.50 95 SER A CA 1
ATOM 648 C C . SER A 1 95 ? 2.926 -1.861 -17.791 1.00 97.50 95 SER A C 1
ATOM 650 O O . SER A 1 95 ? 2.109 -2.377 -18.559 1.00 97.50 95 SER A O 1
ATOM 652 N N . ARG A 1 96 ? 3.490 -2.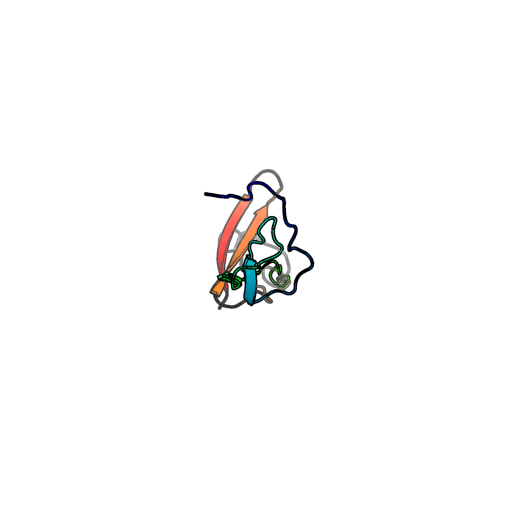526 -16.785 1.00 96.81 96 ARG A N 1
ATOM 653 C CA . ARG A 1 96 ? 3.075 -3.861 -16.348 1.00 96.81 96 ARG A CA 1
ATOM 654 C C . ARG A 1 96 ? 2.874 -3.866 -14.843 1.00 96.81 96 ARG A C 1
ATOM 656 O O . ARG A 1 96 ? 3.622 -3.228 -14.109 1.00 96.81 96 ARG A O 1
ATOM 663 N N . THR A 1 97 ? 1.887 -4.633 -14.401 1.00 96.81 97 THR A N 1
ATOM 664 C CA . THR A 1 97 ? 1.667 -4.926 -12.987 1.00 96.81 97 THR A CA 1
ATOM 665 C C . THR A 1 97 ? 1.937 -6.401 -12.751 1.00 96.81 97 THR A C 1
ATOM 667 O O . THR A 1 97 ? 1.442 -7.249 -13.497 1.00 96.81 97 THR A O 1
ATOM 670 N N . VAL A 1 98 ? 2.718 -6.690 -11.718 1.00 94.62 98 VAL A N 1
ATOM 671 C CA . VAL A 1 98 ? 2.989 -8.037 -11.217 1.00 94.62 98 VAL A CA 1
ATOM 672 C C . VAL A 1 98 ? 2.513 -8.138 -9.773 1.00 94.62 98 VAL A C 1
ATOM 674 O O . VAL A 1 98 ? 2.364 -7.125 -9.090 1.00 94.62 98 VAL A O 1
ATOM 677 N N . THR A 1 99 ? 2.270 -9.355 -9.307 1.00 95.06 99 THR A N 1
ATOM 678 C CA . THR A 1 99 ? 2.066 -9.634 -7.884 1.00 95.06 99 THR A CA 1
ATOM 679 C C . THR A 1 99 ? 3.407 -10.053 -7.301 1.00 95.06 99 THR A C 1
ATOM 681 O O . THR A 1 99 ? 4.069 -10.909 -7.886 1.00 95.06 99 THR A O 1
ATOM 684 N N . ALA A 1 100 ? 3.813 -9.421 -6.202 1.00 91.88 100 ALA A N 1
ATOM 685 C CA . ALA A 1 100 ? 4.993 -9.825 -5.452 1.00 91.88 100 ALA A CA 1
ATOM 686 C C . ALA A 1 100 ? 4.804 -11.242 -4.895 1.00 91.88 100 ALA A C 1
ATOM 688 O O . ALA A 1 100 ? 3.687 -11.617 -4.520 1.00 91.88 100 ALA A O 1
ATOM 689 N N . ASP A 1 101 ? 5.890 -12.007 -4.899 1.00 83.12 101 ASP A N 1
ATOM 690 C CA . ASP A 1 101 ? 5.956 -13.398 -4.456 1.00 83.12 101 ASP A CA 1
ATOM 691 C C . ASP A 1 101 ? 5.643 -13.587 -2.966 1.00 83.12 101 ASP A C 1
ATOM 693 O O . ASP A 1 101 ? 5.902 -12.665 -2.161 1.00 83.12 101 ASP A O 1
#

Radius of gyration: 25.22 Å; chains: 1; bounding box: 56×30×66 Å

Sequence (101 aa):
PWTLSGSELDVSGLNNGTLTVSATQADTAGNTSTAATQTITLDNAAPSAVTITTPIETDGIVNAAEDNDVLIAGSGAEAGNSVTVTITDNNSSVSRTVTAD

Secondary structure (DSSP, 8-state):
-----SS----TTSPSEEEEEEE--B-TTS-BPPPEEEEEEE--PPPPPPEE-SSGGGTS---TTTTTS----EE-PPTT-EEEEEEE-SS-EEEEEEE--

Foldseek 3Di:
DDDDDDPPDDCVPPDFAKDKDWDKDADPVGDIDDIDIDIDGDDPDDAWDKAKDDDWVNPVDQDPVCPVPTDIDIDRGDAQDKDKDWDDPPVDIDIDIDGHD

pLDDT: mean 95.1, std 4.23, range [74.88, 98.38]

Organism: NCBI:txid43658

InterPro domains:
  IPR013783 Immunoglobulin-like fold [G3DSA:2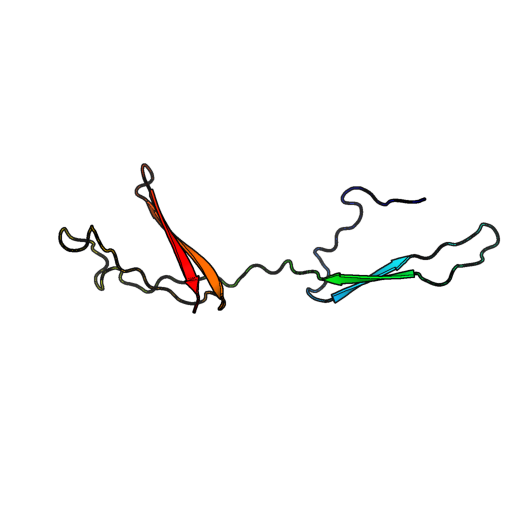.60.40.10] (2-49)